Protein AF-A0A2N0QMY6-F1 (afdb_monomer_lite)

Radius of gyration: 21.54 Å; chains: 1; bounding box: 61×32×44 Å

pLDDT: mean 73.25, std 19.19, range [37.53, 95.75]

Secondary structure (DSSP, 8-state):
-HHHHHHHHHHHHHTTTGGG-S-----S-TTHHHHHHHHHHHHHHHHHHTT---HHHHHH-SSPBPHHHHHHHHHH--SHHHHHHHHHHHHTSPBPTT--HHHHHHHHHHHHHHHHHHTT-

Organism: NCBI:txid588596

Foldseek 3Di:
DVVVVVVVVVVVVVVVVVVPPPDDDDDDDPPVVVVVVVVVVVVVVCVVVVPQQELVNLLVDLDAREPVNLVSNLVPDQDLVVLVVSLVSNVPHHHPPPDDNVNSVVSSVVSNVVNVVVVVD

Structure (mmCIF, N/CA/C/O backbone):
data_AF-A0A2N0QMY6-F1
#
_entry.id   AF-A0A2N0QMY6-F1
#
loop_
_atom_site.group_PDB
_atom_site.id
_atom_site.type_symbol
_atom_site.label_atom_id
_atom_site.label_alt_id
_atom_site.label_comp_id
_atom_site.label_asym_id
_atom_site.label_entity_id
_atom_site.label_seq_id
_atom_site.pdbx_PDB_ins_code
_atom_site.Cartn_x
_atom_site.Cartn_y
_atom_site.Cartn_z
_atom_site.occupancy
_atom_site.B_iso_or_equiv
_atom_site.auth_seq_id
_atom_site.auth_comp_id
_atom_site.auth_asym_id
_atom_site.auth_atom_id
_atom_site.pdbx_PDB_model_num
ATOM 1 N N . GLU A 1 1 ? 0.769 21.543 22.889 1.00 54.47 1 GLU A N 1
ATOM 2 C CA . GLU A 1 1 ? 2.069 21.657 23.593 1.00 54.47 1 GLU A CA 1
ATOM 3 C C . GLU A 1 1 ? 2.948 20.400 23.509 1.00 54.47 1 GLU A C 1
ATOM 5 O O . GLU A 1 1 ? 4.135 20.551 23.263 1.00 54.47 1 GLU A O 1
ATOM 10 N N . TYR A 1 2 ? 2.398 19.177 23.566 1.00 50.47 2 TYR A N 1
ATOM 11 C CA . TYR A 1 2 ? 3.151 17.900 23.518 1.00 50.47 2 TYR A CA 1
ATOM 12 C C . TYR A 1 2 ? 4.166 17.741 22.360 1.00 50.47 2 TYR A C 1
ATOM 14 O O . TYR A 1 2 ? 5.283 17.261 22.545 1.00 50.47 2 TYR A O 1
ATOM 22 N N . PHE A 1 3 ? 3.816 18.196 21.153 1.00 55.50 3 PHE A N 1
ATOM 23 C CA . PHE A 1 3 ? 4.709 18.116 19.988 1.00 55.50 3 PHE A CA 1
ATOM 24 C C . PHE A 1 3 ? 5.927 19.049 20.076 1.00 55.50 3 PHE A C 1
ATOM 26 O O . PHE A 1 3 ? 6.958 18.765 19.468 1.00 55.50 3 PHE A O 1
ATOM 33 N N . LEU A 1 4 ? 5.831 20.149 20.831 1.00 61.88 4 LEU A N 1
ATOM 34 C CA . LEU A 1 4 ? 6.927 21.106 20.977 1.00 61.88 4 LEU A CA 1
ATOM 35 C C . LEU A 1 4 ? 7.989 20.585 21.959 1.00 61.88 4 LEU A C 1
ATOM 37 O O . LEU A 1 4 ? 9.183 20.746 21.713 1.00 61.88 4 LEU A O 1
ATOM 41 N N . GLU A 1 5 ? 7.564 19.895 23.023 1.00 64.50 5 GLU A N 1
ATOM 42 C CA . GLU A 1 5 ? 8.473 19.219 23.959 1.00 64.50 5 GLU A CA 1
ATOM 43 C C . GLU A 1 5 ? 9.238 18.068 23.299 1.00 64.50 5 GLU A C 1
ATOM 45 O O . GLU A 1 5 ? 10.438 17.915 23.528 1.00 64.50 5 GLU A O 1
ATOM 50 N N . LEU A 1 6 ? 8.573 17.293 22.435 1.00 62.69 6 LEU A N 1
ATOM 51 C CA . LEU A 1 6 ? 9.216 16.223 21.668 1.00 62.69 6 LEU A CA 1
ATOM 52 C C . LEU A 1 6 ? 10.311 16.760 20.737 1.00 62.69 6 LEU A C 1
ATOM 54 O O . LEU A 1 6 ? 11.378 16.153 20.639 1.00 62.69 6 LEU A O 1
ATOM 58 N N . ARG A 1 7 ? 10.084 17.915 20.094 1.00 64.19 7 ARG A N 1
ATOM 59 C CA . ARG A 1 7 ? 11.099 18.561 19.250 1.00 64.19 7 ARG A CA 1
ATOM 60 C C . ARG A 1 7 ? 12.292 19.042 20.083 1.00 64.19 7 ARG A C 1
ATOM 62 O O . ARG A 1 7 ? 13.419 18.712 19.737 1.00 64.19 7 ARG A O 1
ATOM 69 N N . LYS A 1 8 ? 12.052 19.709 21.220 1.00 65.75 8 LYS A N 1
ATOM 70 C CA . LYS A 1 8 ? 13.130 20.174 22.116 1.00 65.75 8 LYS A CA 1
ATOM 71 C C . LYS A 1 8 ? 13.974 19.027 22.683 1.00 65.75 8 LYS A C 1
ATOM 73 O O . LYS A 1 8 ? 15.191 19.154 22.755 1.00 65.75 8 LYS A O 1
ATOM 78 N N . LYS A 1 9 ? 13.357 17.892 23.043 1.00 63.38 9 LYS A N 1
ATOM 79 C CA . LYS A 1 9 ? 14.094 16.702 23.513 1.00 63.38 9 LYS A CA 1
ATOM 80 C C . LYS A 1 9 ? 14.970 16.078 22.427 1.00 63.38 9 LYS A C 1
ATOM 82 O O . LYS A 1 9 ? 16.060 15.612 22.739 1.00 63.38 9 LYS A O 1
ATOM 87 N N . LYS A 1 10 ? 14.512 16.072 21.170 1.00 59.22 10 LYS A N 1
ATOM 88 C CA . LYS A 1 10 ? 15.288 15.535 20.043 1.00 59.22 10 LYS A CA 1
ATOM 89 C C . LYS A 1 10 ? 16.486 16.427 19.699 1.00 59.22 10 LYS A C 1
ATOM 91 O O . LYS A 1 10 ? 17.553 15.913 19.398 1.00 59.22 10 LYS A O 1
ATOM 96 N N . GLU A 1 11 ? 16.314 17.740 19.788 1.00 55.34 11 GLU A N 1
ATOM 97 C CA . GLU A 1 11 ? 17.361 18.722 19.478 1.00 55.34 11 GLU A CA 1
ATOM 98 C C . GLU A 1 11 ? 18.460 18.754 20.556 1.00 55.34 11 GLU A C 1
ATOM 100 O O . GLU A 1 11 ? 19.641 18.752 20.232 1.00 55.34 11 GLU A O 1
ATOM 105 N N . ALA A 1 12 ? 18.094 18.624 21.839 1.00 55.59 12 ALA A N 1
ATOM 106 C CA . ALA A 1 12 ? 19.060 18.521 22.940 1.00 55.59 12 ALA A CA 1
ATOM 107 C C . ALA A 1 12 ? 19.881 17.214 22.942 1.00 55.59 12 ALA A C 1
ATOM 109 O O . ALA A 1 12 ? 20.977 17.175 23.497 1.00 55.59 12 ALA A O 1
ATOM 110 N N . ALA A 1 13 ? 19.357 16.135 22.351 1.00 55.38 13 ALA A N 1
ATOM 111 C CA . ALA A 1 13 ? 20.114 14.896 22.173 1.00 55.38 13 ALA A CA 1
ATOM 112 C C . ALA A 1 13 ? 21.180 15.034 21.073 1.00 55.38 13 ALA A C 1
ATOM 114 O O . ALA A 1 13 ? 22.256 14.463 21.207 1.00 55.38 13 ALA A O 1
ATOM 115 N N . PHE A 1 14 ? 20.896 15.836 20.042 1.00 48.94 14 PHE A N 1
ATOM 116 C CA . PHE A 1 14 ? 21.778 16.043 18.893 1.00 48.94 14 PHE A CA 1
ATOM 117 C C . PHE A 1 14 ? 23.017 16.878 19.259 1.00 48.94 14 PHE A C 1
ATOM 119 O O . PHE A 1 14 ? 24.136 16.487 18.956 1.00 48.94 14 PHE A O 1
ATOM 126 N N . GLU A 1 15 ? 22.845 17.956 20.033 1.00 51.38 15 GLU A N 1
ATOM 127 C CA . GLU A 1 15 ? 23.963 18.797 20.510 1.00 51.38 15 GLU A CA 1
ATOM 128 C C . GLU A 1 15 ? 24.930 18.071 21.468 1.00 51.38 15 GLU A C 1
ATOM 130 O O . GLU A 1 15 ? 26.075 18.487 21.644 1.00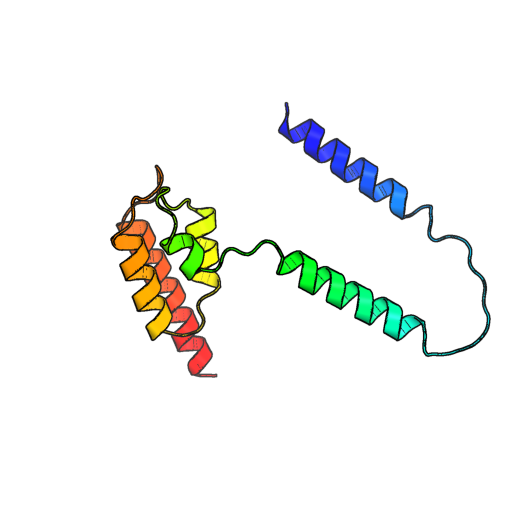 51.38 15 GLU A O 1
ATOM 135 N N . ARG A 1 16 ? 24.505 16.971 22.107 1.00 48.66 16 ARG A N 1
ATOM 136 C CA . ARG A 1 16 ? 25.344 16.241 23.073 1.00 48.66 16 ARG A CA 1
ATOM 137 C C . ARG A 1 16 ? 26.288 15.229 22.414 1.00 48.66 16 ARG A C 1
ATOM 139 O O . ARG A 1 16 ? 27.245 14.800 23.060 1.00 48.66 16 ARG A O 1
ATOM 146 N N . GLU A 1 17 ? 26.025 14.836 21.170 1.00 49.09 17 GLU A N 1
ATOM 147 C CA . GLU A 1 17 ? 26.838 13.857 20.436 1.00 49.09 17 GLU A CA 1
ATOM 148 C C . GLU A 1 17 ? 28.045 14.506 19.740 1.00 49.09 17 GLU A C 1
ATOM 150 O O . GLU A 1 17 ? 29.098 13.873 19.655 1.00 49.09 17 GLU A O 1
ATOM 155 N N . ASP A 1 18 ? 27.964 15.792 19.379 1.00 43.38 18 ASP A N 1
ATOM 156 C CA . ASP A 1 18 ? 29.073 16.521 18.738 1.00 43.38 18 ASP A CA 1
ATOM 157 C C . ASP A 1 18 ? 30.266 16.788 19.678 1.00 43.38 18 ASP A C 1
ATOM 159 O O . ASP A 1 18 ? 31.406 16.911 19.235 1.00 43.38 18 ASP A O 1
ATOM 163 N N . ILE A 1 19 ? 30.056 16.811 20.999 1.00 48.91 19 ILE A N 1
ATOM 164 C CA . ILE A 1 19 ? 31.122 17.145 21.968 1.00 48.91 19 ILE A CA 1
ATOM 165 C C . ILE A 1 19 ? 31.931 15.905 22.404 1.00 48.91 19 ILE A C 1
ATOM 167 O O . ILE A 1 19 ? 32.954 16.030 23.074 1.00 48.91 19 ILE A O 1
ATOM 171 N N . LYS A 1 20 ? 31.533 14.688 22.003 1.00 44.69 20 LYS A N 1
ATOM 172 C CA . LYS A 1 20 ? 32.251 13.448 22.367 1.00 44.69 20 LYS A CA 1
ATOM 173 C C . LYS A 1 20 ? 33.146 12.871 21.267 1.00 44.69 20 LYS A C 1
ATOM 175 O O . LYS A 1 20 ? 33.693 11.788 21.455 1.00 44.69 20 LYS A O 1
ATOM 180 N N . VAL A 1 21 ? 33.333 13.593 20.159 1.00 47.31 21 VAL A N 1
ATOM 181 C CA . VAL A 1 21 ? 34.273 13.240 19.075 1.00 47.31 21 VAL A CA 1
ATOM 182 C C . VAL A 1 21 ? 35.429 14.247 19.027 1.00 47.31 21 VAL A C 1
ATOM 184 O O . VAL A 1 21 ? 35.840 14.727 17.979 1.00 47.31 21 VAL A O 1
ATOM 187 N N . SER A 1 22 ? 35.977 14.594 20.189 1.00 47.16 22 SER A N 1
ATOM 188 C CA . SER A 1 22 ? 37.259 15.289 20.277 1.00 47.16 22 SER A CA 1
ATOM 189 C C . SER A 1 22 ? 38.127 14.551 21.279 1.00 47.16 22 SER A C 1
ATOM 191 O O . SER A 1 22 ? 37.973 14.751 22.474 1.00 47.16 22 SER A O 1
ATOM 193 N N . GLU A 1 23 ? 38.982 13.682 20.735 1.00 48.09 23 GLU A N 1
ATOM 194 C CA . GLU A 1 23 ? 40.204 13.076 21.291 1.00 48.09 23 GLU A CA 1
ATOM 195 C C . GLU A 1 23 ? 40.227 11.567 21.037 1.00 48.09 23 GLU A C 1
ATOM 197 O O . GLU A 1 23 ? 39.869 10.768 21.893 1.00 48.09 23 GLU A O 1
ATOM 202 N N . GLN A 1 24 ? 40.732 11.158 19.870 1.00 37.53 24 GLN A N 1
ATOM 203 C CA . GLN A 1 24 ? 41.657 10.029 19.864 1.00 37.53 24 GLN A CA 1
ATOM 204 C C . GLN A 1 24 ? 42.624 10.104 18.684 1.00 37.53 24 GLN A C 1
ATOM 206 O O . GLN A 1 24 ? 42.265 10.241 17.517 1.00 37.53 24 GLN A O 1
ATOM 211 N N . SER A 1 25 ? 43.885 10.085 19.080 1.00 40.75 25 SER A N 1
ATOM 212 C CA . SER A 1 25 ? 45.077 10.422 18.335 1.00 40.75 25 SER A CA 1
ATOM 213 C C . SER A 1 25 ? 45.447 9.395 17.267 1.00 40.75 25 SER A C 1
ATOM 215 O O . SER A 1 25 ? 45.309 8.189 17.445 1.00 40.75 25 SER A O 1
ATOM 217 N N . SER A 1 26 ? 46.010 9.930 16.184 1.00 46.69 26 SER A N 1
ATOM 218 C CA . SER A 1 26 ? 46.983 9.323 15.271 1.00 46.69 26 SER A CA 1
ATOM 219 C C . SER A 1 26 ? 47.695 8.060 15.788 1.00 46.69 26 SER A C 1
ATOM 221 O O . SER A 1 26 ? 48.485 8.160 16.723 1.00 46.69 26 SER A O 1
ATOM 223 N N . SER A 1 27 ? 47.531 6.927 15.087 1.00 50.81 27 SER A N 1
ATOM 224 C CA . SER A 1 27 ? 48.625 6.043 14.623 1.00 50.81 27 SER A CA 1
ATOM 225 C C . SER A 1 27 ? 48.079 4.740 14.006 1.00 50.81 27 SER A C 1
ATOM 227 O O . SER A 1 27 ? 47.434 3.959 14.693 1.00 50.81 27 SER A O 1
ATOM 229 N N . GLY A 1 28 ? 48.407 4.487 12.731 1.00 45.72 28 GLY A N 1
ATOM 230 C CA . GLY A 1 28 ? 48.520 3.138 12.151 1.00 45.72 28 GLY A CA 1
ATOM 231 C C . GLY A 1 28 ? 47.242 2.417 11.682 1.00 45.72 28 GLY A C 1
ATOM 232 O O . GLY A 1 28 ? 46.435 1.974 12.484 1.00 45.72 28 GLY A O 1
ATOM 233 N N . GLY A 1 29 ? 47.151 2.162 10.369 1.00 40.31 29 GLY A N 1
ATOM 234 C CA . GLY A 1 29 ? 46.317 1.088 9.800 1.00 40.31 29 GLY A CA 1
ATOM 235 C C . GLY A 1 29 ? 45.076 1.561 9.041 1.00 40.31 29 GLY A C 1
ATOM 236 O O . GLY A 1 29 ? 44.054 1.906 9.618 1.00 40.31 29 GLY A O 1
ATOM 237 N N . LYS A 1 30 ? 45.156 1.543 7.710 1.00 50.78 30 LYS A N 1
ATOM 238 C CA . LYS A 1 30 ? 44.156 2.026 6.739 1.00 50.78 30 LYS A CA 1
ATOM 239 C C . LYS A 1 30 ? 42.901 1.130 6.609 1.00 50.78 30 LYS A C 1
ATOM 241 O O . LYS A 1 30 ? 42.262 1.135 5.564 1.00 50.78 30 LYS A O 1
ATOM 246 N N . ASN A 1 31 ? 42.558 0.353 7.633 1.00 52.16 31 ASN A N 1
ATOM 247 C CA . ASN A 1 31 ? 41.537 -0.701 7.598 1.00 52.16 31 ASN A CA 1
ATOM 248 C C . ASN A 1 31 ? 40.332 -0.386 8.504 1.00 52.16 31 ASN A C 1
ATOM 250 O O . ASN A 1 31 ? 39.194 -0.554 8.089 1.00 52.16 31 ASN A O 1
ATOM 254 N N . THR A 1 32 ? 40.552 0.190 9.687 1.00 49.62 32 THR A N 1
ATOM 255 C CA . THR A 1 32 ? 39.496 0.356 10.706 1.00 49.62 32 THR A CA 1
ATOM 256 C C . THR A 1 32 ? 38.428 1.399 10.338 1.00 49.62 32 THR A C 1
ATOM 258 O O . THR A 1 32 ? 37.274 1.292 10.745 1.00 49.62 32 THR A O 1
ATOM 261 N N . MET A 1 33 ? 38.780 2.422 9.551 1.00 48.38 33 MET A N 1
ATOM 262 C CA . MET A 1 33 ? 37.844 3.495 9.178 1.00 48.38 33 MET A CA 1
ATOM 263 C C . MET A 1 33 ? 36.760 3.013 8.200 1.00 48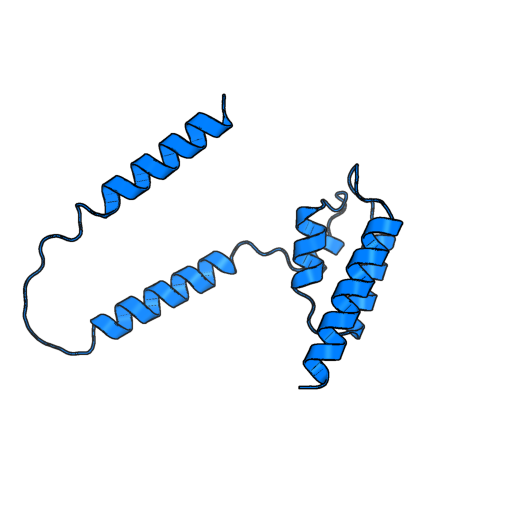.38 33 MET A C 1
ATOM 265 O O . MET A 1 33 ? 35.610 3.431 8.310 1.00 48.38 33 MET A O 1
ATOM 269 N N . VAL A 1 34 ? 37.113 2.117 7.272 1.00 53.75 34 VAL A N 1
ATOM 270 C CA . VAL A 1 34 ? 36.165 1.544 6.301 1.00 53.75 34 VAL A CA 1
ATOM 271 C C . VAL A 1 34 ? 35.212 0.574 6.995 1.00 53.75 34 VAL A C 1
ATOM 273 O O . VAL A 1 34 ? 34.012 0.613 6.722 1.00 53.75 34 VAL A O 1
ATOM 276 N N . ASP A 1 35 ? 35.711 -0.217 7.945 1.00 54.84 35 ASP A N 1
ATOM 277 C CA . ASP A 1 35 ? 34.895 -1.155 8.719 1.00 54.84 35 ASP A CA 1
ATOM 278 C C . ASP A 1 35 ? 33.883 -0.419 9.609 1.00 54.84 35 ASP A C 1
ATOM 280 O O . ASP A 1 35 ? 32.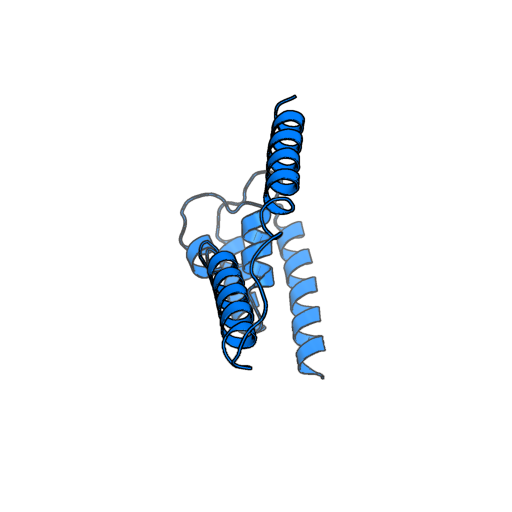715 -0.801 9.653 1.00 54.84 35 ASP A O 1
ATOM 284 N N . ASN A 1 36 ? 34.274 0.698 10.233 1.00 57.09 36 ASN A N 1
ATOM 285 C CA . ASN A 1 36 ? 33.369 1.517 11.047 1.00 57.09 36 A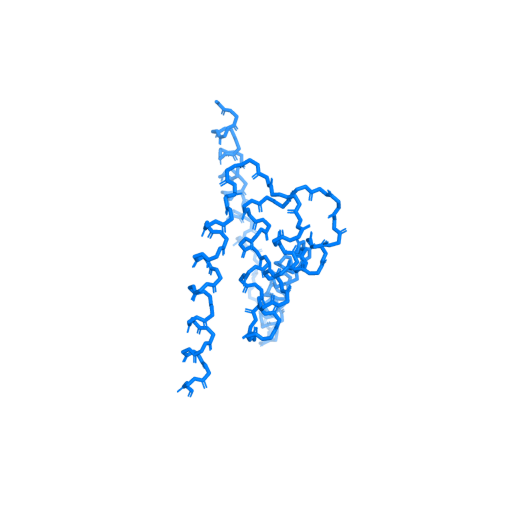SN A CA 1
ATOM 286 C C . ASN A 1 36 ? 32.281 2.213 10.214 1.00 57.09 36 ASN A C 1
ATOM 288 O O . ASN A 1 36 ? 31.132 2.272 10.642 1.00 57.09 36 ASN A O 1
ATOM 292 N N . ILE A 1 37 ? 32.612 2.717 9.017 1.00 59.66 37 ILE A N 1
ATOM 293 C CA . ILE A 1 37 ? 31.622 3.307 8.101 1.00 59.66 37 ILE A CA 1
ATOM 294 C C . ILE A 1 37 ? 30.666 2.220 7.594 1.00 59.66 37 ILE A C 1
ATOM 296 O O . ILE A 1 37 ? 29.453 2.399 7.651 1.00 59.66 37 ILE A O 1
ATOM 300 N N . THR A 1 38 ? 31.196 1.075 7.162 1.00 57.16 38 THR A N 1
ATOM 301 C CA . THR A 1 38 ? 30.398 -0.051 6.649 1.00 57.16 38 THR A CA 1
ATOM 302 C C . THR A 1 38 ? 29.458 -0.603 7.719 1.00 57.16 38 THR A C 1
ATOM 304 O O . THR A 1 38 ? 28.277 -0.801 7.448 1.00 57.16 38 THR A O 1
ATOM 307 N N . THR A 1 39 ? 29.950 -0.765 8.950 1.00 57.91 39 THR A N 1
ATOM 308 C CA . THR A 1 39 ? 29.151 -1.235 10.090 1.00 57.91 39 THR A CA 1
ATOM 309 C C . THR A 1 39 ? 28.025 -0.256 10.416 1.00 57.91 39 THR A C 1
ATOM 311 O O . THR A 1 39 ? 26.893 -0.681 10.601 1.00 57.91 39 THR A O 1
ATOM 314 N N . ASN A 1 40 ? 28.290 1.055 10.405 1.00 58.25 40 ASN A N 1
ATOM 315 C CA . ASN A 1 40 ? 27.289 2.086 10.699 1.00 58.25 40 ASN A CA 1
ATOM 316 C C . ASN A 1 40 ? 26.218 2.188 9.592 1.00 58.25 40 ASN A C 1
ATOM 318 O O . ASN A 1 40 ? 25.033 2.328 9.879 1.00 58.25 40 ASN A O 1
ATOM 322 N N . PHE A 1 41 ? 26.601 2.027 8.318 1.00 58.59 41 PHE A N 1
ATOM 323 C CA . PHE A 1 41 ? 25.640 1.919 7.213 1.00 58.59 41 PHE A CA 1
ATOM 324 C C . PHE A 1 41 ? 24.785 0.653 7.301 1.00 58.59 41 PHE A C 1
ATOM 326 O O . PHE A 1 41 ? 23.579 0.739 7.092 1.00 58.59 41 PHE A O 1
ATOM 333 N N . GLN A 1 42 ? 25.368 -0.494 7.657 1.00 57.06 42 GLN A N 1
ATOM 334 C CA . GLN A 1 42 ? 24.609 -1.723 7.893 1.00 57.06 42 GLN A CA 1
ATOM 335 C C . GLN A 1 42 ? 23.673 -1.583 9.097 1.00 57.06 42 GLN A C 1
ATOM 337 O O . GLN A 1 42 ? 22.530 -2.012 9.022 1.00 57.06 42 GLN A O 1
ATOM 342 N N . GLU A 1 43 ? 24.096 -0.937 10.184 1.00 55.81 43 GLU A N 1
ATOM 343 C CA . GLU A 1 43 ? 23.243 -0.676 11.350 1.00 55.81 43 GLU A CA 1
ATOM 344 C C . GLU A 1 43 ? 22.085 0.280 11.026 1.00 55.81 43 GLU A C 1
ATOM 346 O O . GLU A 1 43 ? 20.971 0.089 11.515 1.00 55.81 43 GLU A O 1
ATOM 351 N N . LEU A 1 44 ? 22.319 1.287 10.176 1.00 57.50 44 LEU A N 1
ATOM 352 C CA . LEU A 1 44 ? 21.277 2.178 9.657 1.00 57.50 44 LEU A CA 1
ATOM 353 C C . LEU A 1 44 ? 20.323 1.445 8.706 1.00 57.50 44 LEU A C 1
ATOM 355 O O . LEU A 1 44 ? 19.110 1.602 8.833 1.00 57.50 44 LEU A O 1
ATOM 359 N N . GLU A 1 45 ? 20.842 0.601 7.813 1.00 50.22 45 GLU A N 1
ATOM 360 C CA . GLU A 1 45 ? 20.051 -0.235 6.905 1.00 50.22 45 GLU A CA 1
ATOM 361 C C . GLU A 1 45 ? 19.218 -1.276 7.678 1.00 50.22 45 GLU A C 1
ATOM 363 O O . GLU A 1 45 ? 18.047 -1.487 7.364 1.00 50.22 45 GLU A O 1
ATOM 368 N N . ILE A 1 46 ? 19.765 -1.846 8.758 1.0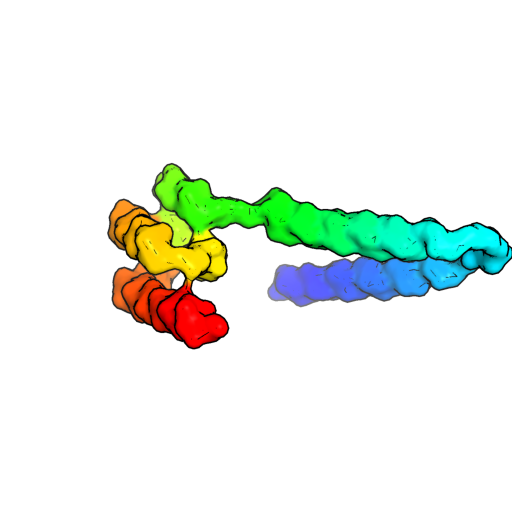0 53.50 46 ILE A N 1
ATOM 369 C CA . ILE A 1 46 ? 19.065 -2.770 9.661 1.00 53.50 46 ILE A CA 1
ATOM 370 C C . ILE A 1 46 ? 18.009 -2.025 10.489 1.00 53.50 46 ILE A C 1
ATOM 372 O O . ILE A 1 46 ? 16.869 -2.475 10.551 1.00 53.50 46 ILE A O 1
ATOM 376 N N . ARG A 1 47 ? 18.308 -0.845 11.056 1.00 52.78 47 ARG A N 1
ATOM 377 C CA . ARG A 1 47 ? 17.316 -0.022 11.785 1.00 52.78 47 ARG A CA 1
ATOM 378 C C . ARG A 1 47 ? 16.189 0.500 10.891 1.00 52.78 47 ARG A C 1
ATOM 380 O O . ARG A 1 47 ? 15.076 0.703 11.378 1.00 52.78 47 ARG A O 1
ATOM 387 N N . GLU A 1 48 ? 16.452 0.717 9.605 1.00 49.56 48 GLU A N 1
ATOM 388 C CA . GLU A 1 48 ? 15.434 1.086 8.618 1.00 49.56 48 GLU A CA 1
ATOM 389 C C . GLU A 1 48 ? 14.564 -0.119 8.205 1.00 49.56 48 GLU A C 1
ATOM 391 O O . GLU A 1 48 ? 13.385 0.056 7.882 1.00 49.56 48 GLU A O 1
ATOM 396 N N . GLN A 1 49 ? 15.090 -1.347 8.306 1.00 47.28 49 GLN A N 1
ATOM 397 C CA . GLN A 1 49 ? 14.364 -2.595 8.038 1.00 47.28 49 GLN A CA 1
ATOM 398 C C . GLN A 1 49 ? 13.591 -3.153 9.252 1.00 47.28 49 GLN A C 1
ATOM 400 O O . GLN A 1 49 ? 12.484 -3.667 9.071 1.00 47.28 49 GLN A O 1
ATOM 405 N N . ASP A 1 50 ? 14.076 -2.977 10.486 1.00 47.22 50 ASP A N 1
ATOM 406 C CA . ASP A 1 50 ? 13.596 -3.692 11.689 1.00 47.22 50 ASP A CA 1
ATOM 407 C C . ASP A 1 50 ? 12.225 -3.262 12.249 1.00 47.22 50 ASP A C 1
ATOM 409 O O . ASP A 1 50 ? 11.811 -3.663 13.336 1.00 47.22 50 ASP A O 1
ATOM 413 N N . ASN A 1 51 ? 11.451 -2.460 11.518 1.00 55.81 51 ASN A N 1
ATOM 414 C CA . ASN A 1 51 ? 10.047 -2.224 11.875 1.00 55.81 51 ASN A CA 1
ATOM 415 C C . ASN A 1 51 ? 9.139 -1.976 10.668 1.00 55.81 51 ASN A C 1
ATOM 417 O O . ASN A 1 51 ? 8.101 -1.307 10.781 1.00 55.81 51 ASN A O 1
ATOM 421 N N . VAL A 1 52 ? 9.519 -2.466 9.482 1.00 55.94 52 VAL A N 1
ATOM 422 C CA . VAL A 1 52 ? 8.715 -2.356 8.259 1.00 55.94 52 VAL A CA 1
ATOM 423 C C . VAL A 1 52 ? 7.779 -3.539 8.108 1.00 55.94 52 VAL A C 1
ATOM 425 O O . VAL A 1 52 ? 8.106 -4.502 7.434 1.00 55.94 52 VAL A O 1
ATOM 428 N N . LEU A 1 53 ? 6.571 -3.422 8.684 1.00 64.06 53 LEU A N 1
ATOM 429 C CA . LEU A 1 53 ? 5.459 -4.319 8.354 1.00 64.06 53 LEU A CA 1
ATOM 430 C C . LEU A 1 53 ? 5.328 -4.397 6.829 1.00 64.06 53 LEU A C 1
ATOM 432 O O . LEU A 1 53 ? 5.009 -3.400 6.167 1.00 64.06 53 LEU A O 1
ATOM 436 N N . SER A 1 54 ? 5.583 -5.584 6.289 1.00 80.19 54 SER A N 1
ATOM 437 C CA . SER A 1 54 ? 5.407 -5.897 4.880 1.00 80.19 54 SER A CA 1
ATOM 438 C C . SER A 1 54 ? 3.951 -5.676 4.478 1.00 80.19 54 SER A C 1
ATOM 440 O O . SER A 1 54 ? 3.023 -5.747 5.293 1.00 80.19 54 SER A O 1
ATOM 442 N N . TRP A 1 55 ? 3.708 -5.443 3.188 1.00 86.31 55 TRP A N 1
ATOM 443 C CA . TRP A 1 55 ? 2.339 -5.325 2.685 1.00 86.31 55 TRP A CA 1
ATOM 444 C C . TRP A 1 55 ? 1.490 -6.567 3.024 1.00 86.31 55 TRP A C 1
ATOM 446 O O . TRP A 1 55 ? 0.284 -6.444 3.229 1.00 86.31 55 TRP A O 1
ATOM 456 N N . GLN A 1 56 ? 2.115 -7.744 3.147 1.00 87.00 56 GLN A N 1
ATOM 457 C CA . GLN A 1 56 ? 1.459 -8.989 3.549 1.00 87.00 56 GLN A CA 1
ATOM 458 C C . GLN A 1 56 ? 1.013 -8.946 5.011 1.00 87.00 56 GLN A C 1
ATOM 460 O O . GLN A 1 56 ? -0.118 -9.318 5.314 1.00 87.00 56 GLN A O 1
ATOM 465 N N . GLU A 1 57 ? 1.866 -8.468 5.915 1.00 88.00 57 GLU A N 1
ATOM 466 C CA . GLU A 1 57 ? 1.525 -8.327 7.332 1.00 88.00 57 GLU A CA 1
ATOM 467 C C . GLU A 1 57 ? 0.421 -7.295 7.542 1.00 88.00 57 GLU A C 1
ATOM 469 O O . GLU A 1 57 ? -0.533 -7.568 8.268 1.00 88.00 57 GLU A O 1
ATOM 474 N N . ILE A 1 58 ? 0.473 -6.164 6.831 1.00 87.06 58 ILE A N 1
ATOM 475 C CA . ILE A 1 58 ? -0.591 -5.147 6.853 1.00 87.06 58 ILE A CA 1
ATOM 476 C C . ILE A 1 58 ? -1.936 -5.768 6.457 1.00 87.06 58 ILE A C 1
ATOM 478 O O . ILE A 1 58 ? -2.947 -5.529 7.115 1.00 87.06 58 ILE A O 1
ATOM 482 N N . LEU A 1 59 ? -1.956 -6.608 5.418 1.00 88.94 59 LEU A N 1
ATOM 483 C CA . LEU A 1 59 ? -3.174 -7.289 4.980 1.00 88.94 59 LEU A CA 1
ATOM 484 C C . LEU A 1 59 ? -3.600 -8.450 5.886 1.00 88.94 59 LEU A C 1
ATOM 486 O O . LEU A 1 59 ? -4.764 -8.836 5.857 1.00 88.94 59 LEU A O 1
ATOM 490 N N . ARG A 1 60 ? -2.717 -9.034 6.694 1.00 89.50 60 ARG A N 1
ATOM 491 C CA . ARG A 1 60 ? -3.102 -10.107 7.628 1.00 89.50 60 ARG A CA 1
ATOM 492 C C . ARG A 1 60 ? -3.820 -9.572 8.863 1.00 89.50 60 ARG A C 1
ATOM 494 O O . ARG A 1 60 ? -4.666 -10.269 9.410 1.00 89.50 60 ARG A O 1
ATOM 501 N N . ARG A 1 61 ? -3.556 -8.327 9.260 1.00 88.19 61 ARG A N 1
ATOM 502 C CA . ARG A 1 61 ? -4.171 -7.705 10.443 1.00 88.19 61 ARG A CA 1
ATOM 503 C C . ARG A 1 61 ? -5.684 -7.544 10.289 1.00 88.19 61 ARG A C 1
ATOM 505 O O . ARG A 1 61 ? -6.183 -7.198 9.219 1.00 88.19 61 ARG A O 1
ATOM 512 N N . GLU A 1 62 ? -6.419 -7.764 11.375 1.00 86.19 62 GLU A N 1
ATOM 513 C CA . GLU A 1 62 ? -7.876 -7.539 11.445 1.00 86.19 62 GLU A CA 1
ATOM 514 C C . GLU A 1 62 ? -8.251 -6.061 11.652 1.00 86.19 62 GLU A C 1
ATOM 516 O O . GLU A 1 62 ? -9.407 -5.666 11.500 1.00 86.19 62 GLU A O 1
ATOM 521 N N . ILE A 1 63 ? -7.260 -5.230 11.971 1.00 88.88 63 ILE A N 1
ATOM 522 C CA . ILE A 1 63 ? -7.412 -3.798 12.226 1.00 88.88 63 ILE A CA 1
ATOM 523 C C . ILE A 1 63 ? -7.603 -3.051 10.894 1.00 88.88 63 ILE A C 1
ATOM 525 O O . ILE A 1 63 ? -7.017 -3.449 9.882 1.00 88.88 63 ILE A O 1
ATOM 529 N N . PRO A 1 64 ? -8.397 -1.960 10.863 1.00 92.81 64 PRO A N 1
ATOM 530 C CA . PRO A 1 64 ? -8.506 -1.130 9.676 1.00 92.81 64 PRO A CA 1
ATOM 531 C C . PRO A 1 64 ? -7.156 -0.580 9.217 1.00 92.81 64 PRO A C 1
ATOM 533 O O . PRO A 1 64 ? -6.358 -0.111 10.026 1.00 92.81 64 PRO A O 1
ATOM 536 N N . ILE A 1 65 ? -6.937 -0.570 7.905 1.00 91.19 65 ILE A N 1
ATOM 537 C CA . ILE A 1 65 ? -5.685 -0.083 7.323 1.00 91.19 65 ILE A CA 1
ATOM 538 C C . ILE A 1 65 ? -5.609 1.433 7.483 1.00 91.19 65 ILE A C 1
ATOM 540 O O . ILE A 1 65 ? -6.475 2.172 6.996 1.00 91.19 65 ILE A O 1
ATOM 544 N N . THR A 1 66 ? -4.551 1.904 8.137 1.00 92.00 66 THR A N 1
ATOM 545 C CA . THR A 1 66 ? -4.275 3.333 8.279 1.00 92.00 66 THR A CA 1
ATOM 546 C C . THR A 1 66 ? -3.632 3.906 7.013 1.00 92.00 66 THR A C 1
ATOM 548 O O . THR A 1 66 ? -3.030 3.200 6.203 1.00 92.00 66 THR A O 1
ATOM 551 N N . ARG A 1 67 ? -3.724 5.228 6.823 1.00 91.31 67 ARG A N 1
ATOM 552 C CA . ARG A 1 67 ? -3.108 5.906 5.668 1.00 91.31 67 ARG A CA 1
ATOM 553 C C . ARG A 1 67 ? -1.587 5.700 5.574 1.00 91.31 67 ARG A C 1
ATOM 555 O O . ARG A 1 67 ? -1.120 5.479 4.456 1.00 91.31 67 ARG A O 1
ATOM 562 N N . PRO A 1 68 ? -0.816 5.754 6.680 1.00 90.12 68 PRO A N 1
ATOM 563 C CA . PRO A 1 68 ? 0.612 5.452 6.640 1.00 90.12 68 PRO A CA 1
ATOM 564 C C . PRO A 1 68 ? 0.897 4.004 6.235 1.00 90.12 68 PRO A C 1
ATOM 566 O O . PRO A 1 68 ? 1.731 3.785 5.363 1.00 90.12 68 PRO A O 1
ATOM 569 N N . GLU A 1 69 ? 0.176 3.025 6.793 1.00 91.81 69 GLU A N 1
ATOM 570 C CA . GLU A 1 69 ? 0.326 1.610 6.420 1.00 91.81 69 GLU A CA 1
ATOM 571 C C . GLU A 1 69 ? -0.008 1.381 4.945 1.00 91.81 69 GLU A C 1
ATOM 573 O O . GLU A 1 69 ? 0.741 0.708 4.241 1.00 91.81 69 GLU A O 1
ATOM 578 N N . PHE A 1 70 ? -1.083 1.996 4.447 1.00 92.06 70 PHE A N 1
ATOM 579 C CA . PHE A 1 70 ? -1.443 1.923 3.036 1.00 92.06 70 PHE A CA 1
ATOM 580 C C . PHE A 1 70 ? -0.299 2.393 2.126 1.00 92.06 70 PHE A C 1
ATOM 582 O O . PHE A 1 70 ? 0.110 1.686 1.210 1.00 92.06 70 PHE A O 1
ATOM 589 N N . HIS A 1 71 ? 0.260 3.575 2.391 1.00 91.44 71 HIS A N 1
ATOM 590 C CA . HIS A 1 71 ? 1.365 4.100 1.586 1.00 91.44 71 HIS A CA 1
ATOM 591 C C . HIS A 1 71 ? 2.646 3.293 1.734 1.00 91.44 71 HIS A C 1
ATOM 593 O O . HIS A 1 71 ? 3.374 3.118 0.759 1.00 91.44 71 HIS A O 1
ATOM 599 N N . ARG A 1 72 ? 2.917 2.780 2.935 1.00 89.19 72 ARG A N 1
ATOM 600 C CA . ARG A 1 72 ? 4.070 1.920 3.198 1.00 89.19 72 ARG A CA 1
ATOM 601 C C . ARG A 1 72 ? 3.989 0.635 2.381 1.00 89.19 72 ARG A C 1
ATOM 603 O O . ARG A 1 72 ? 4.916 0.329 1.635 1.00 89.19 72 ARG A O 1
ATOM 610 N N . GLY A 1 73 ? 2.853 -0.059 2.456 1.00 90.81 73 GLY A N 1
ATOM 611 C CA . GLY A 1 73 ? 2.592 -1.251 1.657 1.00 90.81 73 GLY A CA 1
ATOM 612 C C . GLY A 1 73 ? 2.678 -0.946 0.162 1.00 90.81 73 GLY A C 1
ATOM 613 O O . GLY A 1 73 ? 3.422 -1.610 -0.553 1.00 90.81 73 GLY A O 1
ATOM 614 N N . LEU A 1 74 ? 2.023 0.123 -0.298 1.00 92.00 74 LEU A N 1
ATOM 615 C CA . LEU A 1 74 ? 2.029 0.533 -1.705 1.00 92.00 74 LEU A CA 1
ATOM 616 C C . LEU A 1 74 ? 3.443 0.813 -2.245 1.00 92.00 74 LEU A C 1
ATOM 618 O O . LEU A 1 74 ? 3.782 0.390 -3.350 1.00 92.00 74 LEU A O 1
ATOM 622 N N . ASN A 1 75 ? 4.276 1.516 -1.475 1.00 89.69 75 ASN A N 1
ATOM 623 C CA . ASN A 1 75 ? 5.631 1.882 -1.888 1.00 89.69 75 ASN A CA 1
ATOM 624 C C . ASN A 1 75 ? 6.617 0.709 -1.847 1.00 89.69 75 ASN A C 1
ATOM 626 O O . ASN A 1 75 ? 7.605 0.743 -2.586 1.00 89.69 75 ASN A O 1
ATOM 630 N N . SER A 1 76 ? 6.332 -0.331 -1.057 1.00 87.19 76 SER A N 1
ATOM 631 C CA . SER A 1 76 ? 7.132 -1.563 -1.025 1.00 87.19 76 SER A CA 1
ATOM 632 C C . SER A 1 76 ? 6.996 -2.404 -2.303 1.00 87.19 76 SER A C 1
ATOM 634 O O . SER A 1 76 ? 7.899 -3.160 -2.650 1.00 87.19 76 SER A O 1
ATOM 636 N N . VAL A 1 77 ? 5.899 -2.250 -3.052 1.00 88.88 77 VAL A N 1
ATOM 637 C CA . VAL A 1 77 ? 5.617 -3.082 -4.227 1.00 88.88 77 VAL A CA 1
ATOM 638 C C . VAL A 1 77 ? 6.390 -2.612 -5.459 1.00 88.88 77 VAL A C 1
ATOM 640 O O . VAL A 1 77 ? 6.323 -1.437 -5.835 1.00 88.88 77 VAL A O 1
ATOM 643 N N . ARG A 1 78 ? 7.093 -3.538 -6.121 1.00 88.56 78 ARG A N 1
ATOM 644 C CA . ARG A 1 78 ? 7.952 -3.260 -7.287 1.00 88.56 78 ARG A CA 1
ATOM 645 C C . ARG A 1 78 ? 7.411 -3.795 -8.613 1.00 88.56 78 ARG A C 1
ATOM 647 O O . ARG A 1 78 ? 7.794 -3.265 -9.647 1.00 88.56 78 ARG A O 1
ATOM 654 N N . ASP A 1 79 ? 6.506 -4.770 -8.596 1.00 90.75 79 ASP A N 1
ATOM 655 C CA . ASP A 1 79 ? 5.922 -5.373 -9.797 1.00 90.75 79 ASP A CA 1
ATOM 656 C C . ASP A 1 79 ? 4.397 -5.184 -9.872 1.00 90.75 79 ASP A C 1
ATOM 658 O O . ASP A 1 79 ? 3.709 -4.976 -8.869 1.00 90.75 79 ASP A O 1
ATOM 662 N N . LEU A 1 80 ? 3.850 -5.255 -11.089 1.00 93.12 80 LEU A N 1
ATOM 663 C CA . LEU A 1 80 ? 2.433 -4.976 -11.327 1.00 93.12 80 LEU A CA 1
ATOM 664 C C . LEU A 1 80 ? 1.509 -6.060 -10.748 1.00 93.12 80 LEU A C 1
ATOM 666 O O . LEU A 1 80 ? 0.426 -5.739 -10.262 1.00 93.12 80 LEU A O 1
ATOM 670 N N . LYS A 1 81 ? 1.933 -7.329 -10.760 1.00 93.81 81 LYS A N 1
ATOM 671 C CA . LYS A 1 81 ? 1.123 -8.466 -10.295 1.00 93.81 81 LYS A CA 1
ATOM 672 C C . LYS A 1 81 ? 0.907 -8.398 -8.782 1.00 93.81 81 LYS A C 1
ATOM 674 O O . LYS A 1 81 ? -0.224 -8.516 -8.296 1.00 93.81 81 LYS A O 1
ATOM 679 N N . THR A 1 82 ? 1.974 -8.143 -8.035 1.00 93.19 82 THR A N 1
ATOM 680 C CA . THR A 1 82 ? 1.928 -7.908 -6.592 1.00 93.19 82 THR A CA 1
ATOM 681 C C . THR A 1 82 ? 1.138 -6.646 -6.277 1.00 93.19 82 THR A C 1
ATOM 683 O O . THR A 1 82 ? 0.372 -6.640 -5.317 1.00 93.19 82 THR A O 1
ATOM 686 N N . LEU A 1 83 ? 1.226 -5.602 -7.110 1.00 93.56 83 LEU A N 1
ATOM 687 C CA . LEU A 1 83 ? 0.471 -4.365 -6.894 1.00 93.56 83 LEU A CA 1
ATOM 688 C C . LEU A 1 83 ? -1.036 -4.604 -6.995 1.00 93.56 83 LEU A C 1
ATOM 690 O O . LEU A 1 83 ? -1.797 -4.147 -6.142 1.00 93.56 83 LEU A O 1
ATOM 694 N N . THR A 1 84 ? -1.469 -5.356 -8.007 1.00 93.94 84 THR A N 1
ATOM 695 C CA . THR A 1 84 ? -2.871 -5.764 -8.151 1.00 93.94 84 THR A CA 1
ATOM 696 C C . THR A 1 84 ? -3.328 -6.595 -6.952 1.00 93.94 84 THR A C 1
ATOM 698 O O . THR A 1 84 ? -4.405 -6.352 -6.408 1.00 93.94 84 THR A O 1
ATOM 701 N N . THR A 1 85 ? -2.490 -7.528 -6.495 1.00 94.94 85 THR A N 1
ATOM 702 C CA . THR A 1 85 ? -2.785 -8.379 -5.331 1.00 94.94 85 THR A CA 1
ATOM 703 C C . THR A 1 85 ? -2.951 -7.544 -4.064 1.00 94.94 85 THR A C 1
ATOM 705 O O . THR A 1 85 ? -3.949 -7.681 -3.354 1.00 94.94 85 THR A O 1
ATOM 708 N N . TYR A 1 86 ? -2.018 -6.624 -3.819 1.00 94.12 86 TYR A N 1
ATOM 709 C CA . TYR A 1 86 ? -2.058 -5.717 -2.682 1.00 94.12 86 TYR A CA 1
ATOM 710 C C . TYR A 1 86 ? -3.329 -4.868 -2.688 1.00 94.12 86 TYR A C 1
ATOM 712 O O . TYR A 1 86 ? -4.053 -4.827 -1.694 1.00 94.12 86 TYR A O 1
ATOM 720 N N . CYS A 1 87 ? -3.651 -4.239 -3.819 1.00 92.75 87 CYS A N 1
ATOM 721 C CA . CYS A 1 87 ? -4.828 -3.388 -3.904 1.00 92.75 87 CYS A CA 1
ATOM 722 C C . CYS A 1 87 ? -6.132 -4.158 -3.734 1.00 92.75 87 CYS A C 1
ATOM 724 O O . CYS A 1 87 ? -7.011 -3.667 -3.034 1.00 92.75 87 CYS A O 1
ATOM 726 N N . ASN A 1 88 ? -6.259 -5.366 -4.281 1.00 92.25 88 ASN A N 1
ATOM 727 C CA . ASN A 1 88 ? -7.431 -6.203 -4.022 1.00 92.25 88 ASN A CA 1
ATOM 728 C C . ASN A 1 88 ? -7.551 -6.558 -2.532 1.00 92.25 88 ASN A C 1
ATOM 730 O O . ASN A 1 88 ? -8.640 -6.480 -1.968 1.00 92.25 88 ASN A O 1
ATOM 734 N N . GLY A 1 89 ? -6.430 -6.848 -1.867 1.00 91.94 89 GLY A N 1
ATOM 735 C CA . GLY A 1 89 ? -6.400 -7.051 -0.420 1.00 91.94 89 GLY A CA 1
ATOM 736 C C . GLY A 1 89 ? -6.871 -5.826 0.368 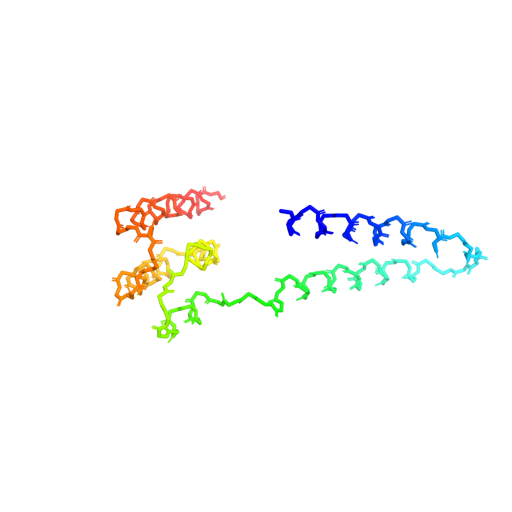1.00 91.94 89 GLY A C 1
ATOM 737 O O . GLY A 1 89 ? -7.710 -5.958 1.254 1.00 91.94 89 GLY A O 1
ATOM 738 N N . VAL A 1 90 ? -6.389 -4.629 0.018 1.00 92.50 90 VAL A N 1
ATOM 739 C CA . VAL A 1 90 ? -6.795 -3.366 0.664 1.00 92.50 90 VAL A CA 1
ATOM 740 C C . VAL A 1 90 ? -8.286 -3.095 0.457 1.00 92.50 90 VAL A C 1
ATOM 742 O O . VAL A 1 90 ? -8.969 -2.692 1.393 1.00 92.50 90 VAL A O 1
ATOM 745 N N . LYS A 1 91 ? -8.808 -3.346 -0.749 1.00 89.44 91 LYS A N 1
ATOM 746 C CA . LYS A 1 91 ? -10.232 -3.172 -1.081 1.00 89.44 91 LYS A CA 1
ATOM 747 C C . LYS A 1 91 ? -11.150 -4.090 -0.272 1.00 89.44 91 LYS A C 1
ATOM 749 O O . LYS A 1 91 ? -12.261 -3.691 0.053 1.00 89.44 91 LYS A O 1
ATOM 754 N N . ASN A 1 92 ? -10.672 -5.286 0.068 1.00 88.56 92 ASN A N 1
ATOM 755 C CA . ASN A 1 92 ? -11.403 -6.266 0.873 1.00 88.56 92 ASN A CA 1
ATOM 756 C C . ASN A 1 92 ? -11.241 -6.049 2.388 1.00 88.56 92 ASN A C 1
ATOM 758 O O . ASN A 1 92 ? -11.814 -6.794 3.184 1.00 88.56 92 ASN A O 1
ATOM 762 N N . LYS A 1 93 ? -10.451 -5.056 2.811 1.00 88.75 93 LYS A N 1
ATOM 763 C CA . LYS A 1 93 ? -10.195 -4.748 4.220 1.00 88.75 93 LYS A CA 1
ATOM 764 C C . LYS A 1 93 ? -11.010 -3.555 4.687 1.00 88.75 93 LYS A C 1
ATOM 766 O O . LYS A 1 93 ? -11.382 -2.673 3.917 1.00 88.75 93 LYS A O 1
ATOM 771 N N . ARG A 1 94 ? -11.240 -3.500 6.003 1.00 85.19 94 ARG A N 1
ATOM 772 C CA . ARG A 1 94 ? -11.736 -2.278 6.637 1.00 85.19 94 ARG A CA 1
ATOM 773 C C . ARG A 1 94 ? -10.695 -1.180 6.437 1.00 85.19 94 ARG A C 1
ATOM 775 O O . ARG A 1 94 ? -9.507 -1.383 6.684 1.00 85.19 94 ARG A O 1
ATOM 782 N N . LEU A 1 95 ? -11.146 -0.020 5.989 1.00 87.94 95 LEU A N 1
ATOM 783 C CA . LEU A 1 95 ? -10.304 1.155 5.817 1.00 87.94 95 LEU A CA 1
ATOM 784 C C . LEU A 1 95 ? -10.495 2.088 7.009 1.00 87.94 95 LEU A C 1
ATOM 786 O O . LEU A 1 95 ? -11.614 2.255 7.497 1.00 87.94 95 LEU A O 1
ATOM 790 N N . ALA A 1 96 ? -9.407 2.685 7.496 1.00 87.12 96 ALA A N 1
ATOM 791 C CA . ALA A 1 96 ? -9.502 3.686 8.548 1.00 87.12 96 ALA A CA 1
ATOM 792 C C . ALA A 1 96 ? -10.295 4.918 8.072 1.00 87.12 96 ALA A C 1
ATOM 794 O O . ALA A 1 96 ? -10.359 5.226 6.877 1.00 87.12 96 ALA A O 1
ATOM 795 N N . TYR A 1 97 ? -10.860 5.664 9.026 1.00 78.69 97 TYR A N 1
ATOM 796 C CA . TYR A 1 97 ? -11.527 6.937 8.753 1.00 78.69 97 TYR A CA 1
ATOM 797 C C . TYR A 1 97 ? -10.628 7.840 7.885 1.00 78.69 97 TYR A C 1
ATOM 799 O O . TYR A 1 97 ? -9.437 7.988 8.163 1.00 78.69 97 TYR A O 1
ATOM 807 N N . LYS A 1 98 ? -11.204 8.446 6.834 1.00 81.94 98 LYS A N 1
ATOM 808 C CA . LYS A 1 98 ? -10.534 9.261 5.790 1.00 81.94 98 LYS A CA 1
ATOM 809 C C . LYS A 1 98 ? -9.776 8.506 4.684 1.00 81.94 98 LYS A C 1
ATOM 811 O O . LYS A 1 98 ? -9.248 9.167 3.786 1.00 81.94 98 LYS A O 1
ATOM 816 N N . LEU A 1 99 ? -9.725 7.171 4.681 1.00 86.44 99 LEU A N 1
ATOM 817 C CA . LEU A 1 99 ? -9.309 6.415 3.493 1.00 86.44 99 LEU A CA 1
ATOM 818 C C . LEU A 1 99 ? -10.541 6.029 2.668 1.00 86.44 99 LEU A C 1
ATOM 820 O O . LEU A 1 99 ? -11.226 5.058 2.972 1.00 86.44 99 LEU A O 1
ATOM 824 N N . SER A 1 100 ? -10.835 6.800 1.621 1.00 90.00 100 SER A N 1
ATOM 825 C CA . SER A 1 100 ? -11.901 6.442 0.684 1.00 90.00 100 SER A CA 1
ATOM 826 C C . SER A 1 100 ? -11.406 5.449 -0.369 1.00 90.00 100 SER A C 1
ATOM 828 O O . SER A 1 100 ? -10.228 5.422 -0.731 1.00 90.00 100 SER A O 1
ATOM 830 N N . TYR A 1 101 ? -12.329 4.660 -0.913 1.00 90.06 101 TYR A N 1
ATOM 831 C CA . TYR A 1 101 ? -12.034 3.709 -1.983 1.00 90.06 101 TYR A CA 1
ATOM 832 C C . TYR A 1 101 ? -11.474 4.398 -3.244 1.00 90.06 101 TYR A C 1
ATOM 834 O O . TYR A 1 101 ? -10.471 3.955 -3.802 1.00 90.06 101 TYR A O 1
ATOM 842 N N . ASN A 1 102 ? -12.049 5.543 -3.637 1.00 92.88 102 ASN A N 1
ATOM 843 C CA . ASN A 1 102 ? -11.564 6.345 -4.770 1.00 92.88 102 ASN A CA 1
ATOM 844 C C . ASN A 1 102 ? -10.124 6.824 -4.560 1.00 92.88 102 ASN A C 1
ATOM 846 O O . ASN A 1 102 ? -9.313 6.797 -5.484 1.00 92.88 102 ASN A O 1
ATOM 850 N N . TYR A 1 103 ? -9.788 7.221 -3.331 1.00 93.06 103 TYR A N 1
ATOM 851 C CA . TYR A 1 103 ? -8.427 7.607 -2.989 1.00 93.06 103 TYR A CA 1
ATOM 852 C C . TYR A 1 103 ? -7.445 6.435 -3.159 1.00 93.06 103 TYR A C 1
ATOM 854 O O . TYR A 1 103 ? -6.379 6.615 -3.748 1.00 93.06 103 TYR A O 1
ATOM 862 N N . VAL A 1 104 ? -7.810 5.231 -2.703 1.00 92.81 104 VAL A N 1
ATOM 863 C CA . VAL A 1 104 ? -6.985 4.019 -2.863 1.00 92.81 104 VAL A CA 1
ATOM 864 C C . VAL A 1 104 ? -6.735 3.704 -4.342 1.00 92.81 104 VAL A C 1
ATOM 866 O O . VAL A 1 104 ? -5.591 3.444 -4.719 1.00 92.81 104 VAL A O 1
ATOM 869 N N . ILE A 1 105 ? -7.770 3.776 -5.187 1.00 93.81 105 ILE A N 1
ATOM 870 C CA . ILE A 1 105 ? -7.641 3.535 -6.635 1.00 93.81 105 ILE A CA 1
ATOM 871 C C . ILE A 1 105 ? -6.707 4.555 -7.289 1.00 93.81 105 ILE A C 1
ATOM 873 O O . ILE A 1 105 ? -5.787 4.161 -8.004 1.00 93.81 105 ILE A O 1
ATOM 877 N N . GLY A 1 106 ? -6.874 5.848 -7.003 1.00 95.75 106 GLY A N 1
ATOM 878 C CA . GLY A 1 106 ? -6.009 6.871 -7.595 1.00 95.75 106 GLY A CA 1
ATOM 879 C C . GLY A 1 106 ? -4.529 6.662 -7.247 1.00 95.75 106 GLY A C 1
ATOM 880 O O . GLY A 1 106 ? -3.654 6.799 -8.101 1.00 95.75 106 GLY A O 1
ATOM 881 N N . GLN A 1 107 ? -4.229 6.264 -6.006 1.00 95.06 107 GLN A N 1
ATOM 882 C CA . GLN A 1 107 ? -2.853 5.969 -5.588 1.00 95.06 107 GLN A CA 1
ATOM 883 C C . GLN A 1 107 ? -2.294 4.700 -6.250 1.00 95.06 107 GLN A C 1
ATOM 885 O O . GLN A 1 107 ? -1.132 4.687 -6.666 1.00 95.06 107 GLN A O 1
ATOM 890 N N . TYR A 1 108 ? -3.120 3.663 -6.414 1.00 94.25 108 TYR A N 1
ATOM 891 C CA . TYR A 1 108 ? -2.761 2.461 -7.170 1.00 94.25 108 TYR A CA 1
ATOM 892 C C . TYR A 1 108 ? -2.339 2.790 -8.605 1.00 94.25 108 TYR A C 1
ATOM 894 O O . TYR A 1 108 ? -1.271 2.369 -9.046 1.00 94.25 108 TYR A O 1
ATOM 902 N N . GLU A 1 109 ? -3.133 3.581 -9.325 1.00 95.69 109 GLU A N 1
ATOM 903 C CA . GLU A 1 109 ? -2.858 3.940 -10.720 1.00 95.69 109 GLU A CA 1
ATOM 904 C C . GLU A 1 109 ? -1.571 4.755 -10.873 1.00 95.69 109 GLU A C 1
ATOM 906 O O . GLU A 1 109 ? -0.799 4.550 -11.815 1.00 95.69 109 GLU A O 1
ATOM 911 N N . ILE A 1 110 ? -1.305 5.669 -9.936 1.00 95.12 110 ILE A N 1
ATOM 912 C CA . ILE A 1 110 ? -0.046 6.421 -9.890 1.00 95.12 110 ILE A CA 1
ATOM 913 C C . ILE A 1 110 ? 1.133 5.459 -9.719 1.00 95.12 110 ILE A C 1
ATOM 915 O O . ILE A 1 110 ? 2.119 5.561 -10.454 1.00 95.12 110 ILE A O 1
ATOM 919 N N . ARG A 1 111 ? 1.044 4.505 -8.783 1.00 94.19 111 ARG A N 1
ATOM 920 C CA . ARG A 1 111 ? 2.119 3.531 -8.555 1.00 94.19 111 ARG A CA 1
ATOM 921 C C . ARG A 1 111 ? 2.309 2.600 -9.753 1.00 94.19 111 ARG A C 1
ATOM 923 O O . ARG A 1 111 ? 3.447 2.371 -10.153 1.00 94.19 111 ARG A O 1
ATOM 930 N N . ALA A 1 112 ? 1.224 2.127 -10.361 1.00 95.25 112 ALA A N 1
ATOM 931 C CA . ALA A 1 112 ? 1.265 1.275 -11.546 1.00 95.25 112 ALA A CA 1
ATOM 932 C C . ALA A 1 112 ? 1.976 1.967 -12.719 1.00 95.25 112 ALA A C 1
ATOM 934 O O . ALA A 1 112 ? 2.810 1.350 -13.380 1.00 95.25 112 ALA A O 1
ATOM 935 N N . ARG A 1 113 ? 1.698 3.259 -12.947 1.00 94.88 113 ARG A N 1
ATOM 936 C CA . ARG A 1 113 ? 2.397 4.056 -13.966 1.00 94.88 113 ARG A CA 1
ATOM 937 C C . ARG A 1 113 ? 3.897 4.154 -13.692 1.00 94.88 113 ARG A C 1
ATOM 939 O O . ARG A 1 113 ? 4.671 3.920 -14.611 1.00 94.88 113 ARG A O 1
ATOM 946 N N . LYS A 1 114 ? 4.301 4.411 -12.442 1.00 91.31 114 LYS A N 1
ATOM 947 C CA . LYS A 1 114 ? 5.721 4.478 -12.045 1.00 91.31 114 LYS A CA 1
ATOM 948 C C . LYS A 1 114 ? 6.465 3.156 -12.259 1.00 91.31 114 LYS A C 1
ATOM 950 O O . LYS A 1 114 ? 7.605 3.160 -12.709 1.00 91.31 114 LYS A O 1
ATOM 955 N N . ILE A 1 115 ? 5.828 2.028 -11.940 1.00 90.06 115 ILE A N 1
ATOM 956 C CA . ILE A 1 115 ? 6.415 0.698 -12.164 1.00 90.06 115 ILE A CA 1
ATOM 957 C C . ILE A 1 115 ? 6.579 0.437 -13.663 1.00 90.06 115 ILE A C 1
ATOM 959 O O . ILE A 1 115 ? 7.645 0.014 -14.100 1.00 90.06 115 ILE A O 1
ATOM 963 N N . LYS A 1 116 ? 5.548 0.737 -14.463 1.00 91.94 116 LYS A N 1
ATOM 964 C CA . LYS A 1 116 ? 5.610 0.579 -15.921 1.00 91.94 116 LYS A CA 1
ATOM 965 C C . LYS A 1 116 ? 6.707 1.441 -16.542 1.00 91.94 116 LYS A C 1
ATOM 967 O O . LYS A 1 116 ? 7.456 0.926 -17.358 1.00 91.94 116 LYS A O 1
ATOM 972 N N . SER A 1 117 ? 6.840 2.703 -16.131 1.00 86.50 117 SER A N 1
ATOM 973 C CA . SER A 1 117 ? 7.894 3.582 -16.649 1.00 86.50 117 SER A CA 1
ATOM 974 C C . SER A 1 117 ? 9.297 3.112 -16.264 1.00 86.50 117 SER A C 1
ATOM 976 O O . SER A 1 117 ? 10.197 3.196 -17.083 1.00 86.50 117 SER A O 1
ATOM 978 N N . ALA A 1 118 ? 9.486 2.583 -15.049 1.00 80.12 118 ALA A N 1
ATOM 979 C CA . ALA A 1 118 ? 10.782 2.059 -14.611 1.00 80.12 118 ALA A CA 1
ATOM 980 C C . ALA A 1 118 ? 11.183 0.759 -15.328 1.00 80.12 118 ALA A C 1
ATOM 982 O O . ALA A 1 118 ? 12.363 0.467 -15.438 1.00 80.12 118 ALA A O 1
ATOM 983 N N . SER A 1 119 ? 10.212 -0.017 -15.816 1.00 71.38 119 SER A N 1
ATOM 984 C CA . SER A 1 119 ? 10.453 -1.231 -16.608 1.00 71.38 119 SER A CA 1
ATOM 985 C C . SER A 1 119 ? 10.860 -0.945 -18.060 1.00 71.38 119 SER A C 1
ATOM 987 O O . SER A 1 119 ? 11.161 -1.887 -18.787 1.00 71.38 119 SER A O 1
ATOM 989 N N . TRP A 1 120 ? 10.770 0.310 -18.508 1.00 57.22 120 TRP A N 1
ATOM 990 C CA . TRP A 1 120 ? 11.095 0.740 -19.873 1.00 57.22 120 TRP A CA 1
ATOM 991 C C . TRP A 1 120 ? 12.459 1.451 -19.955 1.00 57.22 120 TRP A C 1
ATOM 993 O O . TRP A 1 120 ? 12.825 1.927 -21.028 1.00 57.22 120 TRP A O 1
ATOM 1003 N N . CYS A 1 121 ? 13.183 1.538 -18.834 1.00 48.97 121 CYS A N 1
ATOM 1004 C CA . CYS A 1 121 ? 14.581 1.965 -18.759 1.00 48.97 121 CYS A CA 1
ATOM 1005 C C . CYS A 1 121 ? 15.493 0.738 -18.751 1.00 48.97 121 CYS A C 1
ATOM 1007 O O . CYS A 1 121 ? 16.567 0.827 -19.381 1.00 48.97 121 CYS A O 1
#

Sequence (121 aa):
EYFLELRKKKEAAFEREDIKVSEQSSSGGKNTMVDNITTNFQELEIREQDNVLSWQEILRREIPITRPEFHRGLNSVRDLKTLTTYCNGVKNKRLAYKLSYNYVIGQYEIRARKIKSASWC